Protein AF-T2JCN2-F1 (afdb_monomer_lite)

Foldseek 3Di:
DDDAWDQDPVRDTHDDPDDPVVVVVVVVVVVVVVVVVVVVVVQVVDPDRPVVDDPVVVVLVVVLVVCVVVVHDCVVCVPPVSPD

pLDDT: mean 85.7, std 6.97, range [58.88, 93.25]

Structure (mmCIF, N/CA/C/O backbone):
data_AF-T2JCN2-F1
#
_entry.id   AF-T2JCN2-F1
#
loop_
_atom_site.group_PDB
_atom_site.id
_atom_site.type_symbol
_atom_site.label_atom_id
_atom_site.label_alt_id
_atom_site.label_comp_id
_atom_site.label_asym_id
_atom_site.label_entity_id
_atom_site.label_seq_id
_atom_site.pdbx_PDB_ins_code
_atom_site.Cartn_x
_atom_site.Cartn_y
_atom_site.Cartn_z
_atom_site.occupancy
_atom_site.B_iso_or_equiv
_atom_site.auth_seq_id
_atom_site.auth_comp_id
_atom_site.auth_asym_id
_atom_site.auth_atom_id
_atom_site.pdbx_PDB_model_num
ATOM 1 N N . MET A 1 1 ? -26.513 23.043 33.252 1.00 63.59 1 MET A N 1
ATOM 2 C CA . MET A 1 1 ? -26.521 21.604 33.613 1.00 63.59 1 MET A CA 1
ATOM 3 C C . MET A 1 1 ? -25.451 20.887 32.792 1.00 63.59 1 MET A C 1
ATOM 5 O O . MET A 1 1 ? -25.565 20.846 31.573 1.00 63.59 1 MET A O 1
ATOM 9 N N . SER A 1 2 ? -24.381 20.393 33.422 1.00 73.06 2 SER A N 1
ATOM 10 C CA . SER A 1 2 ? -23.312 19.653 32.729 1.00 73.06 2 SER A CA 1
ATOM 11 C C . SER A 1 2 ? -23.839 18.295 32.249 1.00 73.06 2 SER A C 1
ATOM 13 O O . SER A 1 2 ? -24.403 17.538 33.040 1.00 73.06 2 SER A O 1
ATOM 15 N N . ARG A 1 3 ? -23.694 17.975 30.954 1.00 80.94 3 ARG A N 1
ATOM 16 C CA . ARG A 1 3 ? -24.066 16.649 30.431 1.00 80.94 3 ARG A CA 1
ATOM 17 C C . ARG A 1 3 ? -23.197 15.586 31.116 1.00 80.94 3 ARG A C 1
ATOM 19 O O . ARG A 1 3 ? -21.973 15.713 31.154 1.00 80.94 3 ARG A O 1
ATOM 26 N N . ARG A 1 4 ? -23.816 14.516 31.629 1.00 85.19 4 ARG A N 1
ATOM 27 C CA . ARG A 1 4 ? -23.122 13.370 32.246 1.00 85.19 4 ARG A CA 1
ATOM 28 C C . ARG A 1 4 ? -22.721 12.355 31.173 1.00 85.19 4 ARG A C 1
ATOM 30 O O . ARG A 1 4 ? -23.515 12.032 30.294 1.00 85.19 4 ARG A O 1
ATOM 37 N N . LYS A 1 5 ? -21.483 11.855 31.233 1.00 87.38 5 LYS A N 1
ATOM 38 C CA . LYS A 1 5 ? -21.025 10.764 30.355 1.00 87.38 5 LYS A CA 1
ATOM 39 C C . LYS A 1 5 ? -21.737 9.476 30.761 1.00 87.38 5 LYS A C 1
ATOM 41 O O . LYS A 1 5 ? -21.805 9.177 31.952 1.00 87.38 5 LYS A O 1
ATOM 46 N N . LYS A 1 6 ? -22.214 8.707 29.786 1.00 89.06 6 LYS A N 1
ATOM 47 C CA . LYS A 1 6 ? -22.687 7.334 29.997 1.00 89.06 6 LYS A CA 1
ATOM 48 C C . LYS A 1 6 ? -21.555 6.341 29.751 1.00 89.06 6 LYS A C 1
ATOM 50 O O . LYS A 1 6 ? -20.620 6.637 29.001 1.00 89.06 6 LYS A O 1
ATOM 55 N N . ASN A 1 7 ? -21.659 5.171 30.368 1.00 90.00 7 ASN A N 1
ATOM 56 C CA . ASN A 1 7 ? -20.791 4.041 30.068 1.00 90.00 7 ASN A CA 1
ATOM 57 C C . ASN A 1 7 ? -21.402 3.261 28.898 1.00 90.00 7 ASN A C 1
ATOM 59 O O . ASN A 1 7 ? -22.591 2.952 28.901 1.00 90.00 7 ASN A O 1
ATOM 63 N N . PHE A 1 8 ? -20.594 2.970 27.887 1.00 88.31 8 PHE A N 1
ATOM 64 C CA . PHE A 1 8 ? -20.952 2.077 26.791 1.00 88.31 8 PHE A CA 1
ATOM 65 C C . PHE A 1 8 ? -20.730 0.613 27.206 1.00 88.31 8 PHE A C 1
ATOM 67 O O . PHE A 1 8 ? -19.880 0.361 28.063 1.00 88.31 8 PHE A O 1
ATOM 74 N N . PRO A 1 9 ? -21.408 -0.363 26.569 1.00 87.50 9 PRO A N 1
ATOM 75 C CA . PRO A 1 9 ? -21.198 -1.792 26.844 1.00 87.50 9 PRO A CA 1
ATOM 76 C C . PRO A 1 9 ? -19.757 -2.251 26.572 1.00 87.50 9 PRO A C 1
ATOM 78 O O . PRO A 1 9 ? -19.281 -3.200 27.177 1.00 87.50 9 PRO A O 1
ATOM 81 N N . CYS A 1 10 ? -19.021 -1.529 25.723 1.00 88.75 10 CYS A N 1
ATOM 82 C CA . CYS A 1 10 ? -17.595 -1.744 25.481 1.00 88.75 10 CYS A CA 1
ATOM 83 C C . CYS A 1 10 ? -16.671 -1.203 26.600 1.00 88.75 10 CYS A C 1
ATOM 85 O O . CYS A 1 10 ? -15.465 -1.126 26.396 1.00 88.75 10 CYS A O 1
ATOM 87 N N . GLY A 1 11 ? -17.208 -0.710 27.724 1.00 89.06 11 GLY A N 1
ATOM 88 C CA . GLY A 1 11 ? -16.443 -0.181 28.867 1.00 89.06 11 GLY A CA 1
ATOM 89 C C . GLY A 1 11 ? -15.999 1.288 28.763 1.00 89.06 11 GLY A C 1
ATOM 90 O O . GLY A 1 11 ? -15.554 1.881 29.745 1.00 89.06 11 GLY A O 1
ATOM 91 N N . HIS A 1 12 ? -16.151 1.925 27.601 1.00 89.81 12 HIS A N 1
ATOM 92 C CA . HIS A 1 12 ? -15.753 3.322 27.382 1.00 89.81 12 HIS A CA 1
ATOM 93 C C . HIS A 1 12 ? -16.802 4.328 27.879 1.00 89.81 12 HIS A C 1
ATOM 95 O O . HIS A 1 12 ? -17.992 4.027 27.923 1.00 89.81 12 HIS A O 1
ATOM 101 N N . LYS A 1 13 ? -16.383 5.564 28.189 1.00 90.25 13 LYS A N 1
ATOM 102 C CA . LYS A 1 13 ? -17.279 6.657 28.611 1.00 90.25 13 LYS A CA 1
ATOM 103 C C . LYS A 1 13 ? -17.469 7.690 27.505 1.00 90.25 13 LYS A C 1
ATOM 105 O O . LYS A 1 13 ? -16.493 8.124 26.898 1.00 90.25 13 LYS A O 1
ATOM 110 N N . GLY A 1 14 ? -18.697 8.155 27.287 1.00 88.88 14 GLY A N 1
ATOM 111 C CA . GLY A 1 14 ? -18.949 9.254 26.352 1.00 88.88 14 GLY A CA 1
ATOM 112 C C . GLY A 1 14 ? -20.389 9.749 26.333 1.00 88.88 14 GLY A C 1
ATOM 113 O O . GLY A 1 14 ? -21.214 9.340 27.143 1.00 88.88 14 GLY A O 1
ATOM 114 N N . TYR A 1 15 ? -20.664 10.673 25.416 1.00 87.81 15 TYR A N 1
ATOM 115 C CA . TYR A 1 15 ? -21.955 11.360 25.304 1.00 87.81 15 TYR A CA 1
ATOM 116 C C . TYR A 1 15 ? -22.795 10.898 24.104 1.00 87.81 15 TYR A C 1
ATOM 118 O O . TYR A 1 15 ? -23.991 11.163 24.058 1.00 87.81 15 TYR A O 1
ATOM 126 N N . GLY A 1 16 ? -22.177 10.225 23.129 1.00 85.38 16 GLY A N 1
ATOM 127 C CA . GLY A 1 16 ? -22.814 9.846 21.865 1.00 85.38 16 GLY A CA 1
ATOM 128 C C . GLY A 1 16 ? -23.660 8.574 21.941 1.00 85.38 16 GLY A C 1
ATOM 129 O O . GLY A 1 16 ? -23.687 7.873 22.948 1.00 85.38 16 GLY A O 1
ATOM 130 N N . GLN A 1 17 ? -24.344 8.232 20.850 1.00 85.25 17 GLN A N 1
ATOM 131 C CA . GLN A 1 17 ? -25.071 6.959 20.731 1.00 85.25 17 GLN A CA 1
ATOM 132 C C . GLN A 1 17 ? -24.129 5.752 20.610 1.00 85.25 17 GLN A C 1
ATOM 134 O O . GLN A 1 17 ? -24.438 4.691 21.142 1.00 85.25 17 GLN A O 1
ATOM 139 N N . ARG A 1 18 ? -22.950 5.945 20.005 1.00 85.50 18 ARG A N 1
ATOM 140 C CA . ARG A 1 18 ? -21.914 4.922 19.808 1.00 85.50 18 ARG A CA 1
ATOM 141 C C . ARG A 1 18 ? -20.588 5.310 20.458 1.00 85.50 18 ARG A C 1
ATOM 143 O O . ARG A 1 18 ? -20.284 6.494 20.618 1.00 85.50 18 ARG A O 1
ATOM 150 N N . CYS A 1 19 ? -19.771 4.310 20.779 1.00 91.00 19 CYS A N 1
ATOM 151 C CA . CYS A 1 19 ? -18.410 4.540 21.242 1.00 91.00 19 CYS A CA 1
ATOM 152 C C . CYS A 1 19 ? -17.509 4.961 20.069 1.00 91.00 19 CYS A C 1
ATOM 154 O O . CYS A 1 19 ? -17.231 4.162 19.176 1.00 91.00 19 CYS A O 1
ATOM 156 N N . HIS A 1 20 ? -17.019 6.204 20.087 1.00 88.88 20 HIS A N 1
ATOM 157 C CA . HIS A 1 20 ? -16.098 6.709 19.061 1.00 88.88 20 HIS A CA 1
ATOM 158 C C . HIS A 1 20 ? -14.756 5.972 19.050 1.00 88.88 20 HIS A C 1
ATOM 160 O O . HIS A 1 20 ? -14.207 5.754 17.978 1.00 88.88 20 HIS A O 1
ATOM 166 N N . ARG A 1 21 ? -14.250 5.549 20.213 1.00 88.62 21 ARG A N 1
ATOM 167 C CA . ARG A 1 21 ? -12.981 4.816 20.305 1.00 88.62 21 ARG A CA 1
ATOM 168 C C . ARG A 1 21 ? -13.057 3.466 19.595 1.00 88.62 21 ARG A C 1
ATOM 170 O O . ARG A 1 21 ? -12.241 3.194 18.726 1.00 88.62 21 ARG A O 1
ATOM 177 N N . CYS A 1 22 ? -14.093 2.677 19.877 1.00 90.38 22 CYS A N 1
ATOM 178 C CA . CYS A 1 22 ? -14.312 1.411 19.173 1.00 90.38 22 CYS A CA 1
ATOM 179 C C . CYS A 1 22 ? -14.561 1.625 17.674 1.00 90.38 22 CYS A C 1
ATOM 181 O O . CYS A 1 22 ? -14.079 0.848 16.859 1.00 90.38 22 CYS A O 1
ATOM 183 N N . ALA A 1 23 ? -15.273 2.692 17.295 1.00 90.25 23 ALA A N 1
ATOM 184 C CA . ALA A 1 23 ? -15.461 3.027 15.886 1.00 90.25 23 ALA A CA 1
ATOM 185 C C . ALA A 1 23 ? -14.129 3.358 15.189 1.00 90.25 23 ALA A C 1
ATOM 187 O O . ALA A 1 23 ? -13.887 2.870 14.092 1.00 90.25 23 ALA A O 1
ATOM 188 N N . GLN A 1 24 ? -13.250 4.134 15.828 1.00 90.44 24 GLN A N 1
ATOM 189 C CA . GLN A 1 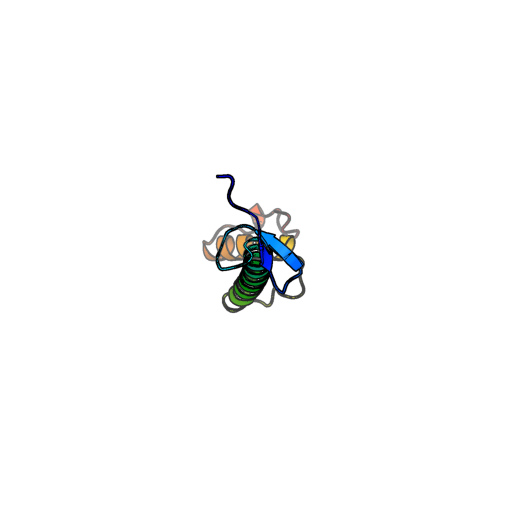24 ? -11.914 4.438 15.306 1.00 90.44 24 GLN A CA 1
ATOM 190 C C . GLN A 1 24 ? -11.042 3.188 15.186 1.00 90.44 24 GLN A C 1
ATOM 192 O O . GLN A 1 24 ? -10.415 2.985 14.153 1.00 90.44 24 GLN A O 1
ATOM 197 N N . GLU A 1 25 ? -11.036 2.322 16.200 1.00 91.81 25 GLU A N 1
ATOM 198 C CA . GLU A 1 25 ? -10.295 1.058 16.153 1.00 91.81 25 GLU A CA 1
ATOM 199 C C . GLU A 1 25 ? -10.787 0.156 15.016 1.00 91.81 25 G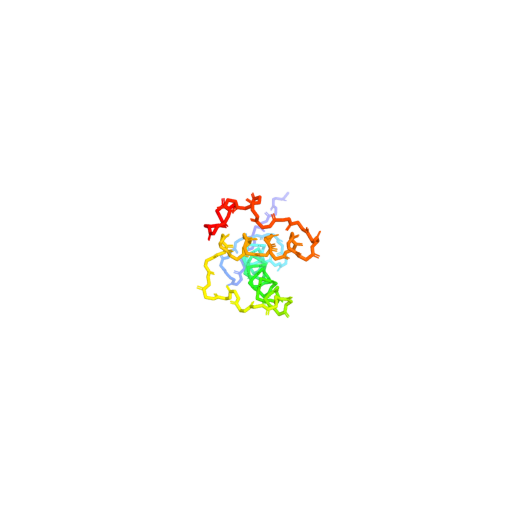LU A C 1
ATOM 201 O O . GLU A 1 25 ? -9.978 -0.441 14.305 1.00 91.81 25 GLU A O 1
ATOM 206 N N . GLN A 1 26 ? -12.104 0.091 14.801 1.00 92.31 26 GLN A N 1
ATOM 207 C CA . GLN A 1 26 ? -12.673 -0.668 13.693 1.00 92.31 26 GLN A CA 1
ATOM 208 C C . GLN A 1 26 ? -12.297 -0.065 12.336 1.00 92.31 26 GLN A C 1
ATOM 210 O O . GLN A 1 26 ? -11.914 -0.808 11.435 1.00 92.31 26 GLN A O 1
ATOM 215 N N . MET A 1 27 ? -12.357 1.262 12.191 1.00 92.06 27 MET A N 1
ATOM 216 C CA . MET A 1 27 ? -11.919 1.938 10.965 1.00 92.06 27 MET A CA 1
ATOM 217 C C . MET A 1 27 ? -10.443 1.654 10.680 1.00 92.06 27 MET A C 1
ATOM 219 O O . MET A 1 27 ? -10.127 1.194 9.592 1.00 92.06 27 MET A O 1
ATOM 223 N N . ALA A 1 28 ? -9.561 1.782 11.674 1.00 92.94 28 ALA A N 1
ATOM 224 C CA . ALA A 1 28 ? -8.134 1.504 11.508 1.00 92.94 28 ALA A CA 1
ATOM 225 C C . ALA A 1 28 ? -7.848 0.038 11.122 1.00 92.94 28 ALA A C 1
ATOM 227 O O . ALA A 1 28 ? -6.922 -0.244 10.359 1.00 92.94 28 ALA A O 1
ATOM 228 N N . ARG A 1 29 ? -8.631 -0.923 11.637 1.00 92.12 29 ARG A N 1
ATOM 229 C CA . ARG A 1 29 ? -8.543 -2.336 11.222 1.00 92.12 29 ARG A CA 1
ATOM 230 C C . ARG A 1 29 ? -8.980 -2.520 9.772 1.00 92.12 29 ARG A C 1
ATOM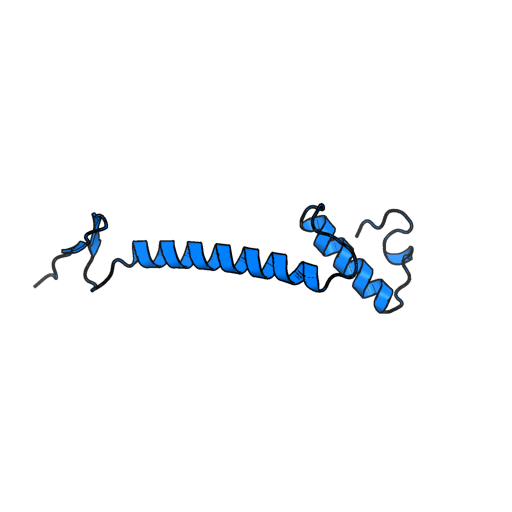 232 O O . ARG A 1 29 ? -8.272 -3.178 9.011 1.00 92.12 29 ARG A O 1
ATOM 239 N N . ASN A 1 30 ? -10.107 -1.921 9.398 1.00 93.25 30 ASN A N 1
ATOM 240 C CA . ASN A 1 30 ? -10.635 -1.990 8.040 1.00 93.25 30 ASN A CA 1
ATOM 241 C C . ASN A 1 30 ? -9.668 -1.341 7.036 1.00 93.25 30 ASN A C 1
ATOM 243 O O . ASN A 1 30 ? -9.379 -1.944 6.009 1.00 93.25 30 ASN A O 1
ATOM 247 N N . GLU A 1 31 ? -9.099 -0.178 7.358 1.00 92.69 31 GLU A N 1
ATOM 248 C CA . GLU A 1 31 ? -8.095 0.509 6.534 1.00 92.69 31 GLU A CA 1
ATOM 249 C C . GLU A 1 31 ? -6.847 -0.352 6.328 1.00 92.69 31 GLU A C 1
ATOM 251 O O . GLU A 1 31 ? -6.378 -0.505 5.203 1.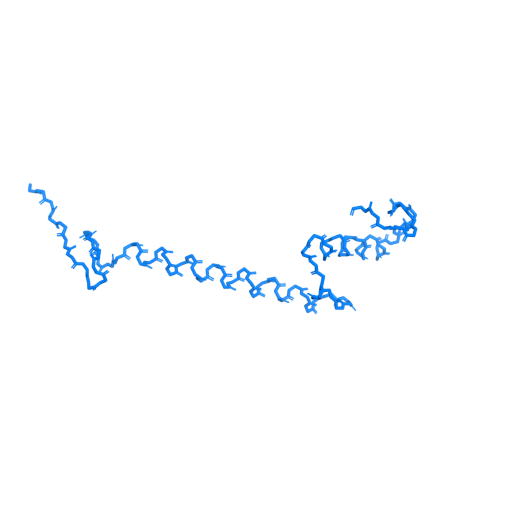00 92.69 31 GLU A O 1
ATOM 256 N N . LYS A 1 32 ? -6.325 -0.982 7.390 1.00 91.44 32 LYS A N 1
ATOM 257 C CA . LYS A 1 32 ? -5.187 -1.907 7.269 1.00 91.44 32 LYS A CA 1
ATOM 258 C C . LYS A 1 32 ? -5.509 -3.094 6.366 1.00 91.44 32 LYS A C 1
ATOM 260 O O . LYS A 1 32 ? -4.656 -3.504 5.582 1.00 91.44 32 LYS A O 1
ATOM 265 N N . GLN A 1 33 ? -6.713 -3.652 6.473 1.00 91.56 33 GLN A N 1
ATOM 266 C CA . GLN A 1 33 ? -7.128 -4.760 5.617 1.0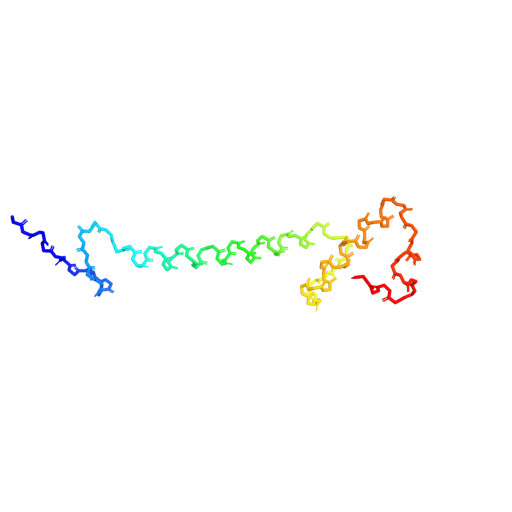0 91.56 33 GLN A CA 1
ATOM 267 C C . GLN A 1 33 ? -7.264 -4.317 4.157 1.00 91.56 33 GLN A C 1
ATOM 269 O O . GLN A 1 33 ? -6.774 -5.005 3.267 1.00 91.56 33 GLN A O 1
ATOM 274 N N . GLN A 1 34 ? -7.858 -3.149 3.910 1.00 92.12 34 GLN A N 1
ATOM 275 C CA . GLN A 1 34 ? -7.969 -2.574 2.570 1.00 92.12 34 GLN A CA 1
ATOM 276 C C . GLN A 1 34 ? -6.594 -2.303 1.958 1.00 92.12 34 GLN A C 1
ATOM 278 O O . GLN A 1 34 ? -6.370 -2.659 0.809 1.00 92.12 34 GLN A O 1
ATOM 283 N N . GLN A 1 35 ? -5.648 -1.752 2.723 1.00 89.44 35 GLN A N 1
ATOM 284 C CA . GLN A 1 35 ? -4.276 -1.532 2.253 1.00 89.44 35 GLN A CA 1
ATOM 285 C C . GLN A 1 35 ? -3.570 -2.843 1.889 1.00 89.44 35 GLN A C 1
ATOM 287 O O . GLN A 1 35 ? -2.850 -2.888 0.893 1.00 89.44 35 GLN A O 1
ATOM 292 N N . LYS A 1 36 ? -3.780 -3.912 2.669 1.00 87.56 36 LYS A N 1
ATOM 293 C CA . LYS A 1 36 ? -3.249 -5.246 2.348 1.00 87.56 36 LYS A CA 1
ATOM 294 C C . LYS A 1 36 ? -3.862 -5.801 1.067 1.00 87.56 36 LYS A C 1
ATOM 296 O O . LYS A 1 36 ? -3.121 -6.217 0.188 1.00 87.56 36 LYS A O 1
ATOM 301 N N . ASN A 1 37 ? -5.186 -5.762 0.944 1.00 89.38 37 ASN A N 1
ATOM 302 C CA . ASN A 1 37 ? -5.879 -6.261 -0.242 1.00 89.38 37 ASN A CA 1
ATOM 303 C C . ASN A 1 37 ? -5.472 -5.472 -1.494 1.00 89.38 37 ASN A C 1
ATOM 305 O O . ASN A 1 37 ? -5.119 -6.072 -2.499 1.00 89.38 37 ASN A O 1
ATOM 309 N N . ALA A 1 38 ? -5.416 -4.140 -1.405 1.00 88.75 38 ALA A N 1
ATOM 310 C CA . ALA A 1 38 ? -4.968 -3.284 -2.500 1.00 88.75 38 ALA A CA 1
ATOM 311 C C . ALA A 1 38 ? -3.512 -3.572 -2.903 1.00 88.75 38 ALA A C 1
ATOM 313 O O . ALA A 1 38 ? -3.173 -3.530 -4.083 1.00 88.75 38 ALA A O 1
ATOM 314 N N . TRP A 1 39 ? -2.640 -3.883 -1.937 1.00 88.31 39 TRP A N 1
ATOM 315 C CA . TRP A 1 39 ? -1.275 -4.316 -2.227 1.00 88.31 39 TRP A CA 1
ATOM 316 C C . TRP A 1 39 ? -1.255 -5.658 -2.969 1.00 88.31 39 TRP A C 1
ATOM 318 O O . TRP A 1 39 ? -0.604 -5.755 -4.006 1.00 88.31 39 TRP A O 1
ATOM 328 N N . GLU A 1 40 ? -2.010 -6.652 -2.505 1.00 86.88 40 GLU A N 1
ATOM 329 C CA . GLU A 1 40 ? -2.118 -7.964 -3.160 1.00 86.88 40 GLU A CA 1
ATOM 330 C C . GLU A 1 40 ? -2.686 -7.867 -4.587 1.00 86.88 40 GLU A C 1
ATOM 332 O O . GLU A 1 40 ? -2.144 -8.444 -5.531 1.00 86.88 40 GLU A O 1
ATOM 337 N N . GLU A 1 41 ? -3.729 -7.058 -4.780 1.00 88.50 41 GLU A N 1
ATOM 338 C CA . GLU A 1 41 ? -4.337 -6.808 -6.090 1.00 88.50 41 GLU A CA 1
ATOM 339 C C . GLU A 1 41 ? -3.335 -6.235 -7.098 1.00 88.50 41 GLU A C 1
ATOM 341 O O . GLU A 1 41 ? -3.415 -6.544 -8.290 1.00 88.50 41 GLU A O 1
ATOM 346 N N . THR A 1 42 ? -2.350 -5.448 -6.643 1.00 88.06 42 THR A N 1
ATOM 347 C CA . THR A 1 42 ? -1.336 -4.891 -7.551 1.00 88.06 42 THR A CA 1
ATOM 348 C C . THR A 1 42 ? -0.482 -5.966 -8.217 1.00 88.06 42 THR A C 1
ATOM 350 O O . THR A 1 42 ? -0.087 -5.773 -9.362 1.00 88.06 42 THR A O 1
ATOM 353 N N . PHE A 1 43 ? -0.258 -7.114 -7.567 1.00 88.19 43 PHE A N 1
ATOM 354 C CA . PHE A 1 43 ? 0.514 -8.210 -8.164 1.00 88.19 43 PHE A CA 1
ATOM 355 C C . PHE A 1 43 ? -0.215 -8.914 -9.303 1.00 88.19 43 PHE A C 1
ATOM 357 O O . PHE A 1 43 ? 0.432 -9.501 -10.159 1.00 88.19 43 PHE A O 1
ATOM 364 N N . SER A 1 44 ? -1.547 -8.837 -9.362 1.00 85.62 44 SER A N 1
ATOM 365 C CA . SER A 1 44 ? -2.307 -9.432 -10.475 1.00 85.62 44 SER A CA 1
ATOM 366 C C . SER A 1 44 ? -2.064 -8.710 -11.804 1.00 85.62 44 SER A C 1
ATOM 368 O O . SER A 1 44 ? -2.393 -9.239 -12.861 1.00 85.62 44 SER A O 1
ATOM 370 N N . LYS A 1 45 ? -1.506 -7.494 -11.753 1.00 84.38 45 LYS A N 1
ATOM 371 C CA . LYS A 1 45 ? -1.145 -6.690 -12.925 1.00 84.38 45 LYS A CA 1
ATOM 372 C C . LYS A 1 45 ? 0.320 -6.857 -13.330 1.00 84.38 45 LYS A C 1
ATOM 374 O O . LYS A 1 45 ? 0.695 -6.384 -14.400 1.00 84.38 45 LYS A O 1
ATOM 379 N N . ASP A 1 46 ? 1.146 -7.476 -12.486 1.00 85.38 46 ASP A N 1
ATOM 380 C CA . ASP A 1 46 ? 2.562 -7.669 -12.781 1.00 85.38 46 ASP A CA 1
ATOM 381 C C . ASP A 1 46 ? 2.745 -8.839 -13.755 1.00 85.38 46 ASP A C 1
ATOM 383 O O . ASP A 1 46 ? 2.109 -9.884 -13.638 1.00 85.38 46 ASP A O 1
ATOM 387 N N . THR A 1 47 ? 3.657 -8.682 -14.714 1.00 82.50 47 THR A N 1
ATOM 388 C CA . THR A 1 47 ? 3.975 -9.720 -15.710 1.00 82.50 47 THR A CA 1
ATOM 389 C C . THR A 1 47 ? 4.802 -10.876 -15.141 1.00 82.50 47 THR A C 1
ATOM 391 O O . THR A 1 47 ? 4.961 -11.901 -15.797 1.00 82.50 47 THR A O 1
ATOM 394 N N . ILE A 1 48 ? 5.380 -10.700 -13.951 1.00 85.69 48 ILE A N 1
ATOM 395 C CA . ILE A 1 48 ? 6.246 -11.662 -13.262 1.00 85.69 48 ILE A CA 1
ATOM 396 C C . ILE A 1 48 ? 5.811 -11.706 -11.798 1.00 85.69 48 ILE A C 1
ATOM 398 O O . ILE A 1 48 ? 5.399 -10.687 -11.242 1.00 85.69 48 ILE A O 1
ATOM 402 N N . ASP A 1 49 ? 5.931 -12.868 -11.158 1.00 87.06 49 ASP A N 1
ATOM 403 C CA . ASP A 1 49 ? 5.641 -12.988 -9.733 1.00 87.06 49 ASP A CA 1
ATOM 404 C C . ASP A 1 49 ? 6.683 -12.241 -8.883 1.00 87.06 49 ASP A C 1
ATOM 406 O O . ASP A 1 49 ? 7.848 -12.637 -8.781 1.00 87.06 49 ASP A O 1
ATOM 410 N N . LEU A 1 50 ? 6.244 -11.139 -8.271 1.00 88.06 50 LEU A N 1
ATOM 411 C CA . LEU A 1 50 ? 7.049 -10.311 -7.376 1.00 88.06 50 LEU A CA 1
ATOM 412 C C . LEU A 1 50 ? 6.734 -10.544 -5.886 1.00 88.06 50 LEU A C 1
ATOM 414 O O . LEU A 1 50 ? 7.367 -9.927 -5.028 1.00 88.06 50 LEU A O 1
ATOM 418 N N . ARG A 1 51 ? 5.803 -11.449 -5.554 1.00 87.31 51 ARG A N 1
ATOM 419 C CA . ARG A 1 51 ? 5.373 -11.739 -4.174 1.00 87.31 51 ARG A CA 1
ATOM 420 C C . ARG A 1 51 ? 6.481 -12.208 -3.223 1.00 87.31 51 ARG A C 1
ATOM 422 O O . ARG A 1 51 ? 6.423 -11.812 -2.058 1.00 87.31 51 ARG A O 1
ATOM 429 N N . PRO A 1 52 ? 7.484 -13.014 -3.636 1.00 89.56 52 PRO A N 1
ATOM 430 C CA . PRO A 1 52 ? 8.500 -13.486 -2.692 1.00 89.56 52 PRO A CA 1
ATOM 431 C C . PRO A 1 52 ? 9.508 -12.395 -2.303 1.00 89.56 52 PRO A C 1
ATOM 433 O O . PRO A 1 52 ? 10.324 -12.602 -1.405 1.00 89.56 52 PRO A O 1
ATOM 436 N N . PHE A 1 53 ? 9.481 -11.237 -2.967 1.00 88.00 53 PHE A N 1
ATOM 437 C CA . PHE A 1 53 ? 10.456 -10.177 -2.759 1.00 88.00 53 PHE A CA 1
ATOM 438 C C . PHE A 1 53 ? 9.962 -9.116 -1.765 1.00 88.00 53 PHE A C 1
ATOM 440 O O . PHE A 1 53 ? 8.767 -8.827 -1.673 1.00 88.00 53 PHE A O 1
ATOM 447 N N . PRO A 1 54 ? 10.879 -8.465 -1.029 1.00 89.38 54 PRO A N 1
ATOM 448 C CA . PRO A 1 54 ? 10.510 -7.386 -0.124 1.00 89.38 54 PRO A CA 1
ATOM 449 C C . PRO A 1 54 ? 10.008 -6.157 -0.899 1.00 89.38 54 PRO A C 1
ATOM 451 O O . PRO A 1 54 ? 10.422 -5.891 -2.028 1.00 89.38 54 PRO A O 1
ATOM 454 N N . LYS A 1 55 ? 9.131 -5.362 -0.269 1.00 87.00 55 LYS A N 1
ATOM 455 C CA . LYS A 1 55 ? 8.411 -4.235 -0.900 1.00 87.00 55 LYS A CA 1
ATOM 456 C C . LYS A 1 55 ? 9.315 -3.265 -1.669 1.00 87.00 55 LYS A C 1
ATOM 458 O O . LYS A 1 55 ? 8.948 -2.801 -2.743 1.00 87.00 55 LYS A O 1
ATOM 463 N N . ASN A 1 56 ? 10.496 -2.959 -1.137 1.00 88.88 56 ASN A N 1
ATOM 464 C CA . ASN A 1 56 ? 11.476 -2.093 -1.794 1.00 88.88 56 ASN A CA 1
ATOM 465 C C . ASN A 1 56 ? 11.969 -2.672 -3.131 1.00 88.88 56 ASN A C 1
ATOM 467 O O . ASN A 1 56 ? 12.130 -1.924 -4.088 1.00 88.88 56 ASN A O 1
ATOM 471 N N . VAL A 1 57 ? 12.182 -3.986 -3.206 1.00 87.94 57 VAL A N 1
ATOM 472 C CA . VAL A 1 57 ? 12.599 -4.678 -4.432 1.00 87.94 57 VAL A CA 1
ATOM 473 C C . VAL A 1 57 ? 11.447 -4.739 -5.430 1.00 87.94 57 VAL A C 1
ATOM 475 O O . VAL A 1 57 ? 11.665 -4.446 -6.600 1.00 87.94 57 VAL A O 1
ATOM 478 N N . VAL A 1 58 ? 10.220 -5.013 -4.972 1.00 90.19 58 VAL A N 1
ATOM 479 C CA . VAL A 1 58 ? 9.016 -5.005 -5.827 1.00 90.19 58 VAL A CA 1
ATOM 480 C C . VAL A 1 58 ? 8.843 -3.654 -6.525 1.00 90.19 58 VAL A C 1
ATOM 482 O O . VAL A 1 58 ? 8.654 -3.599 -7.738 1.00 90.19 58 VAL A O 1
ATOM 485 N N . LEU A 1 59 ? 8.953 -2.551 -5.777 1.00 89.12 59 LEU A N 1
ATOM 486 C CA . LEU A 1 59 ? 8.810 -1.204 -6.338 1.00 89.12 59 LEU A CA 1
ATOM 487 C C . LEU A 1 59 ? 9.892 -0.895 -7.381 1.00 89.12 59 LEU A C 1
ATOM 489 O O . LEU A 1 59 ? 9.569 -0.389 -8.454 1.00 89.12 59 LEU A O 1
ATOM 493 N N . LYS A 1 60 ? 11.151 -1.252 -7.103 1.00 88.12 60 LYS A N 1
ATOM 494 C CA . LYS A 1 60 ? 12.267 -1.073 -8.047 1.00 88.12 60 LYS A CA 1
ATOM 495 C C . LYS A 1 60 ? 12.086 -1.918 -9.307 1.00 88.12 60 LYS A C 1
ATOM 497 O O . LYS A 1 60 ? 12.261 -1.421 -10.414 1.00 88.12 60 LYS A O 1
ATOM 502 N N . ALA A 1 61 ? 11.677 -3.176 -9.150 1.00 88.25 61 ALA A N 1
ATOM 503 C CA . ALA A 1 61 ? 11.409 -4.071 -10.269 1.00 88.25 61 ALA A CA 1
ATOM 504 C C . ALA A 1 61 ? 10.310 -3.505 -11.179 1.00 88.25 61 ALA A C 1
ATOM 506 O O . ALA A 1 61 ? 10.513 -3.414 -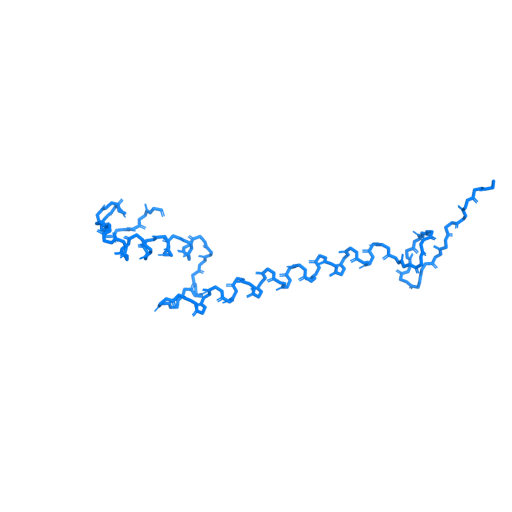12.386 1.00 88.25 61 ALA A O 1
ATOM 507 N N . ARG A 1 62 ? 9.194 -3.028 -10.610 1.00 90.19 62 ARG A N 1
ATOM 508 C CA . ARG A 1 62 ? 8.117 -2.373 -11.374 1.00 90.19 62 ARG A CA 1
ATOM 509 C C . ARG A 1 62 ? 8.595 -1.123 -12.117 1.00 90.19 62 ARG A C 1
ATOM 511 O O . ARG A 1 62 ? 8.207 -0.918 -13.267 1.00 90.19 62 ARG A O 1
ATOM 518 N N . GLN A 1 63 ? 9.451 -0.307 -11.496 1.00 88.88 63 GLN A N 1
ATOM 519 C CA . GLN A 1 63 ? 10.033 0.877 -12.140 1.00 88.88 63 GLN A CA 1
ATOM 520 C C . GLN A 1 63 ? 10.892 0.498 -13.350 1.00 88.88 63 GLN A C 1
ATOM 522 O O . GLN A 1 63 ? 10.718 1.069 -14.424 1.00 88.88 63 GLN A O 1
ATOM 527 N N . ILE A 1 64 ? 11.768 -0.498 -13.196 1.00 85.81 64 ILE A N 1
ATOM 528 C CA . ILE A 1 64 ? 12.621 -0.989 -14.282 1.00 85.81 64 ILE A CA 1
ATOM 529 C C . ILE A 1 64 ? 11.766 -1.599 -15.397 1.00 85.81 64 ILE A C 1
ATOM 531 O O . ILE A 1 64 ? 11.963 -1.253 -16.556 1.00 85.81 64 ILE A O 1
ATOM 535 N N . LEU A 1 65 ? 10.784 -2.446 -15.072 1.00 86.31 65 LEU A N 1
ATOM 536 C CA . LEU A 1 65 ? 9.884 -3.046 -16.067 1.00 86.31 65 LEU A CA 1
ATOM 537 C C . LEU A 1 65 ? 9.133 -1.978 -16.871 1.00 86.31 65 LEU A C 1
ATOM 539 O O . LEU A 1 65 ? 9.071 -2.066 -18.094 1.00 86.31 65 LEU A O 1
ATOM 543 N N . THR A 1 66 ? 8.627 -0.939 -16.203 1.00 88.94 66 THR A N 1
ATOM 544 C CA . THR A 1 66 ? 7.962 0.189 -16.873 1.00 88.94 66 THR A CA 1
ATOM 545 C C . THR A 1 66 ? 8.926 0.947 -17.790 1.00 88.94 66 THR A C 1
ATOM 547 O O . THR A 1 66 ? 8.579 1.275 -18.921 1.00 88.94 66 THR A O 1
ATOM 550 N N . ALA A 1 67 ? 10.154 1.209 -17.339 1.00 87.25 67 ALA A N 1
ATOM 551 C CA . ALA A 1 67 ? 11.154 1.900 -18.148 1.00 87.25 67 ALA A CA 1
ATOM 552 C C . ALA A 1 67 ? 11.592 1.083 -19.374 1.00 87.25 67 ALA A C 1
ATOM 554 O O . ALA A 1 67 ? 11.706 1.627 -20.471 1.00 87.25 67 ALA A O 1
ATOM 555 N N . LEU A 1 68 ? 11.771 -0.229 -19.209 1.00 86.06 68 LEU A N 1
ATOM 556 C CA . LEU A 1 68 ? 12.083 -1.141 -20.309 1.00 86.06 68 LEU A CA 1
ATOM 557 C C . LEU A 1 68 ? 10.932 -1.216 -21.320 1.00 86.06 68 LEU A C 1
ATOM 559 O O . LEU A 1 68 ? 11.184 -1.203 -22.522 1.00 86.06 68 LEU A O 1
ATOM 563 N N . ALA A 1 69 ? 9.677 -1.231 -20.854 1.00 87.00 69 ALA A N 1
ATOM 564 C CA . ALA A 1 69 ? 8.504 -1.164 -21.728 1.00 87.00 69 ALA A CA 1
ATOM 565 C C . ALA A 1 69 ? 8.468 0.136 -22.555 1.00 87.00 69 ALA A C 1
ATOM 567 O O . ALA A 1 69 ? 8.067 0.120 -23.716 1.00 87.00 69 ALA A O 1
ATOM 568 N N . ASN A 1 70 ? 8.972 1.237 -21.993 1.00 88.38 70 ASN A N 1
ATOM 569 C CA . ASN A 1 70 ? 9.135 2.524 -22.673 1.00 88.38 70 ASN A CA 1
ATOM 570 C C . ASN A 1 70 ? 10.420 2.621 -23.522 1.00 88.38 70 ASN A C 1
ATOM 572 O O . ASN A 1 70 ? 10.824 3.721 -23.889 1.00 88.38 70 ASN A O 1
ATOM 576 N N . GLN A 1 71 ? 11.068 1.492 -23.837 1.00 85.56 71 GLN A N 1
ATOM 577 C CA . GLN A 1 71 ? 12.291 1.410 -24.653 1.00 85.56 71 GLN A CA 1
ATOM 578 C C . GLN A 1 71 ? 13.511 2.128 -24.050 1.00 85.56 71 GLN A C 1
ATOM 580 O O . GLN A 1 71 ? 14.473 2.439 -24.755 1.00 85.56 71 GLN A O 1
ATOM 585 N N . GLN A 1 72 ? 13.514 2.380 -22.740 1.00 83.62 72 GLN A N 1
ATOM 586 C CA . GLN A 1 72 ? 14.665 2.970 -22.070 1.00 83.62 72 GLN A CA 1
ATOM 587 C C . GLN A 1 72 ? 15.803 1.943 -21.971 1.00 83.62 72 GLN A C 1
ATOM 589 O O . GLN A 1 72 ? 15.593 0.806 -21.545 1.00 83.62 72 GLN A O 1
ATOM 594 N N . ASP A 1 73 ? 17.025 2.341 -22.341 1.00 83.19 73 ASP A N 1
ATOM 595 C CA . ASP A 1 73 ? 18.181 1.438 -22.305 1.00 83.19 73 ASP A CA 1
ATOM 596 C C . ASP A 1 73 ? 18.474 0.995 -20.862 1.00 83.19 73 ASP A C 1
ATOM 598 O O . ASP A 1 73 ? 18.709 1.819 -19.969 1.00 83.19 73 ASP A O 1
ATOM 602 N N . TYR A 1 74 ? 18.501 -0.323 -20.656 1.00 79.38 74 TYR A N 1
ATOM 603 C CA . TYR A 1 74 ? 18.766 -0.975 -19.378 1.00 79.38 74 TYR A CA 1
ATOM 604 C C . TYR A 1 74 ? 20.113 -0.575 -18.753 1.00 79.38 74 TYR A C 1
ATOM 606 O O . TYR A 1 74 ? 20.298 -0.685 -17.538 1.00 79.38 74 TYR A O 1
ATOM 614 N N . ARG A 1 75 ? 21.069 -0.088 -19.557 1.00 80.31 75 ARG A N 1
ATOM 615 C CA . ARG A 1 75 ? 22.375 0.400 -19.088 1.00 80.31 75 ARG A CA 1
ATOM 616 C C . ARG A 1 75 ? 22.255 1.586 -18.133 1.00 80.31 75 ARG A C 1
ATOM 618 O O . ARG A 1 75 ? 23.104 1.712 -17.249 1.00 80.31 75 ARG A O 1
ATOM 625 N N . HIS A 1 76 ? 21.184 2.378 -18.230 1.00 79.38 76 HIS A N 1
ATOM 626 C CA . HIS A 1 76 ? 20.902 3.476 -17.298 1.00 79.38 76 HIS A CA 1
ATOM 627 C C . HIS A 1 76 ? 20.618 2.995 -15.869 1.00 79.38 76 HIS A C 1
ATOM 629 O O . HIS A 1 76 ? 20.800 3.752 -14.922 1.00 79.38 76 HIS A O 1
ATOM 635 N N . PHE A 1 77 ? 20.269 1.720 -15.682 1.00 77.38 77 PHE A N 1
ATOM 636 C CA . PHE A 1 77 ? 20.081 1.102 -14.367 1.00 77.38 77 PHE A CA 1
ATOM 637 C C . PHE A 1 77 ? 21.371 0.446 -13.840 1.00 77.38 77 PHE A C 1
ATOM 639 O O . PHE A 1 77 ? 21.335 -0.589 -13.179 1.00 77.38 77 PHE A O 1
ATOM 646 N N . HIS A 1 78 ? 22.543 1.020 -14.125 1.00 73.62 78 HIS A N 1
ATOM 647 C CA . HIS A 1 78 ? 23.852 0.473 -13.730 1.00 73.62 78 HIS A CA 1
ATOM 648 C C . HIS A 1 78 ? 24.149 -0.933 -14.301 1.00 73.62 78 HIS A C 1
ATOM 650 O O . HIS A 1 78 ? 24.791 -1.775 -13.658 1.00 73.62 78 HIS A O 1
ATOM 656 N N . GLY A 1 79 ? 23.696 -1.197 -15.530 1.00 69.94 79 GLY A N 1
ATOM 657 C CA . GLY A 1 79 ? 23.997 -2.427 -16.268 1.00 69.94 79 GLY A CA 1
ATOM 658 C C . GLY A 1 79 ? 23.457 -3.692 -15.590 1.00 69.94 79 GLY A C 1
ATOM 659 O O . GLY A 1 79 ? 22.296 -3.748 -15.204 1.00 69.94 79 GLY A O 1
ATOM 660 N N . LYS A 1 80 ? 24.293 -4.733 -15.430 1.00 69.25 80 LYS A N 1
ATOM 661 C CA . LYS A 1 80 ? 23.852 -6.055 -14.920 1.00 69.25 80 LYS A CA 1
ATOM 662 C C . LYS A 1 80 ? 23.327 -6.036 -13.481 1.00 69.25 80 LYS A C 1
ATOM 664 O O . LYS A 1 80 ? 22.662 -6.979 -13.072 1.00 69.25 80 LYS A O 1
ATOM 669 N N . ARG A 1 81 ? 23.692 -5.023 -12.686 1.00 71.38 81 ARG A N 1
ATOM 670 C CA . ARG A 1 81 ? 23.366 -4.975 -11.253 1.00 71.38 81 ARG A CA 1
ATOM 671 C C . ARG A 1 81 ? 22.002 -4.359 -10.954 1.00 71.38 81 ARG A C 1
ATOM 673 O O . ARG A 1 81 ? 21.525 -4.585 -9.847 1.00 71.38 81 ARG A O 1
ATOM 680 N N . LEU A 1 82 ? 21.410 -3.601 -11.886 1.00 67.69 82 LEU A N 1
ATOM 681 C CA . LEU A 1 82 ? 20.058 -3.033 -11.757 1.00 67.69 82 LEU A CA 1
ATOM 682 C C . LEU A 1 82 ? 19.802 -2.342 -10.399 1.00 67.69 82 LEU A C 1
ATOM 684 O O . LEU A 1 82 ? 18.737 -2.471 -9.800 1.00 67.69 82 LEU A O 1
ATOM 688 N N . ARG A 1 83 ? 20.811 -1.631 -9.872 1.00 65.50 83 ARG A N 1
ATOM 689 C CA . ARG A 1 83 ? 20.737 -0.923 -8.583 1.00 65.50 83 ARG A CA 1
ATOM 690 C C . ARG A 1 83 ? 20.240 0.503 -8.808 1.00 65.50 83 ARG A C 1
ATOM 692 O O . ARG A 1 83 ? 21.042 1.427 -8.780 1.00 65.50 83 ARG A O 1
ATOM 699 N N . HIS A 1 84 ? 18.941 0.674 -9.020 1.00 58.88 84 HIS A N 1
ATOM 700 C CA . HIS A 1 84 ? 18.283 1.976 -8.892 1.00 58.88 84 HIS A CA 1
ATOM 701 C C . HIS A 1 84 ? 17.316 1.921 -7.719 1.00 58.88 84 HIS A C 1
ATOM 703 O O . HIS A 1 84 ? 16.615 0.898 -7.576 1.00 58.88 84 HIS A O 1
#

Sequence (84 aa):
MSRRKKNFPCGHKGYGQRCHRCAQEQMARNEKQQQKNAWEETFSKDTIDLRPFPKNVVLKARQILTALANQQDYRHFHGKRLRH

Radius of gyration: 23.72 Å; chains: 1; bounding box: 50×35×58 Å

Secondary structure (DSSP, 8-state):
-PPPPEEPTTS-EESSSS-HHHHHHHHHHHHHHHHHHHHHHHHTT-SS--TTS-HHHHHHHHHHHHHHHTT--GGGGTGGG---

Organism: NCBI:txid555881

InterPro domains:
  IPR056099 Domain of unknown function DUF7682 [PF24730] (4-26)
  IPR056925 ParE-like toxin domain [PF24732] (55-84)